Protein AF-A0A431HSS1-F1 (afdb_monomer_lite)

Structure (mmCIF, N/CA/C/O backbone):
data_AF-A0A431HSS1-F1
#
_entry.id   AF-A0A431HSS1-F1
#
loop_
_atom_site.group_PDB
_atom_site.id
_atom_site.type_symbol
_atom_site.label_atom_id
_atom_site.label_alt_id
_atom_site.label_comp_id
_atom_site.label_asym_id
_atom_site.label_entity_id
_atom_site.label_seq_id
_atom_site.pdbx_PDB_ins_code
_atom_site.Cartn_x
_atom_site.Cartn_y
_atom_site.Cartn_z
_atom_site.occupancy
_atom_site.B_iso_or_equiv
_atom_site.auth_seq_id
_atom_site.auth_comp_id
_atom_site.auth_asym_id
_atom_site.auth_atom_id
_atom_site.pdbx_PDB_model_num
ATOM 1 N N . MET A 1 1 ? 20.883 -4.069 -11.526 1.00 52.50 1 MET A N 1
ATOM 2 C CA . MET A 1 1 ? 20.545 -2.731 -11.018 1.00 52.50 1 MET A CA 1
ATOM 3 C C . MET A 1 1 ? 19.160 -2.812 -10.406 1.00 52.50 1 MET A C 1
ATOM 5 O O . MET A 1 1 ? 18.185 -2.963 -11.140 1.00 52.50 1 MET A O 1
ATOM 9 N N . ALA A 1 2 ? 19.111 -2.864 -9.077 1.00 55.84 2 ALA A N 1
ATOM 10 C CA . ALA A 1 2 ? 17.898 -2.567 -8.328 1.00 55.84 2 ALA A CA 1
ATOM 11 C C . ALA A 1 2 ? 17.572 -1.084 -8.535 1.00 55.84 2 ALA A C 1
ATOM 13 O O . ALA A 1 2 ? 18.489 -0.281 -8.716 1.00 55.84 2 ALA A O 1
ATOM 14 N N . SER A 1 3 ? 16.295 -0.728 -8.573 1.00 71.12 3 SER A N 1
ATOM 15 C CA . SER A 1 3 ? 15.889 0.672 -8.599 1.00 71.12 3 SER A CA 1
ATOM 16 C C . SER A 1 3 ? 14.904 0.938 -7.491 1.00 71.12 3 SER A C 1
ATOM 18 O O . SER A 1 3 ? 14.017 0.131 -7.206 1.00 71.12 3 SER A O 1
ATOM 20 N N . HIS A 1 4 ? 15.069 2.103 -6.884 1.00 82.06 4 HIS A N 1
ATOM 21 C CA . HIS A 1 4 ? 14.189 2.569 -5.841 1.00 82.06 4 HIS A CA 1
ATOM 22 C C . HIS A 1 4 ? 13.042 3.310 -6.506 1.00 82.06 4 HIS A C 1
ATOM 24 O O . HIS A 1 4 ? 13.203 4.374 -7.108 1.00 82.06 4 HIS A O 1
ATOM 30 N N . ALA A 1 5 ? 11.870 2.693 -6.452 1.00 85.25 5 ALA A N 1
ATOM 31 C CA . ALA A 1 5 ? 10.654 3.288 -6.958 1.00 85.25 5 ALA A CA 1
ATOM 32 C C . ALA A 1 5 ? 9.871 3.839 -5.771 1.00 85.25 5 ALA A C 1
ATOM 34 O O . ALA A 1 5 ? 9.542 3.102 -4.841 1.00 85.25 5 ALA A O 1
ATOM 35 N N . THR A 1 6 ? 9.576 5.136 -5.796 1.00 89.31 6 THR A N 1
ATOM 36 C CA . THR A 1 6 ? 8.905 5.795 -4.673 1.00 89.31 6 THR A CA 1
ATOM 37 C C . THR A 1 6 ? 7.424 5.974 -4.971 1.00 89.31 6 THR A C 1
ATOM 39 O O . THR A 1 6 ? 7.051 6.504 -6.012 1.00 89.31 6 THR A O 1
ATOM 42 N N . LEU A 1 7 ? 6.552 5.584 -4.049 1.00 90.56 7 LEU A N 1
ATOM 43 C CA . LEU A 1 7 ? 5.142 5.951 -4.032 1.00 90.56 7 LEU A CA 1
ATOM 44 C C . LEU A 1 7 ? 4.942 7.128 -3.074 1.00 90.56 7 LEU A C 1
ATOM 46 O O . LEU A 1 7 ? 5.335 7.071 -1.911 1.00 90.56 7 LEU A O 1
ATOM 50 N N . HIS A 1 8 ? 4.288 8.182 -3.547 1.00 91.06 8 HIS A N 1
ATOM 51 C CA . HIS A 1 8 ? 3.919 9.336 -2.736 1.00 91.06 8 HIS A CA 1
ATOM 52 C C . HIS A 1 8 ? 2.457 9.235 -2.338 1.00 91.06 8 HIS A C 1
ATOM 54 O O . HIS A 1 8 ? 1.591 9.112 -3.202 1.00 91.06 8 HIS A O 1
ATOM 60 N N . ILE A 1 9 ? 2.177 9.336 -1.047 1.00 90.88 9 ILE A N 1
ATOM 61 C CA . ILE A 1 9 ? 0.837 9.227 -0.483 1.00 90.88 9 ILE A CA 1
ATOM 62 C C . ILE A 1 9 ? 0.564 10.472 0.349 1.00 90.88 9 ILE A C 1
ATOM 64 O O . ILE A 1 9 ? 1.268 10.742 1.319 1.00 90.88 9 ILE A O 1
ATOM 68 N N . GLN A 1 10 ? -0.470 11.230 0.004 1.00 91.12 10 GLN A N 1
ATOM 69 C CA . GLN A 1 10 ? -0.970 12.275 0.891 1.00 91.12 10 GLN A CA 1
ATOM 70 C C . GLN A 1 10 ? -1.691 11.614 2.059 1.00 91.12 10 GLN A C 1
ATOM 72 O O . GLN A 1 10 ? -2.505 10.708 1.862 1.00 91.12 10 GLN A O 1
ATOM 77 N N . PHE A 1 11 ? -1.382 12.038 3.288 1.00 84.25 11 PHE A N 1
ATOM 78 C CA . PHE A 1 11 ? -2.050 11.447 4.438 1.00 84.25 11 PHE A CA 1
ATOM 79 C C . PHE A 1 11 ? -3.562 11.661 4.339 1.00 84.25 11 PHE A C 1
ATOM 81 O O . PHE A 1 11 ? -4.000 12.806 4.196 1.00 84.25 11 PHE A O 1
ATOM 88 N N . PRO A 1 12 ? -4.361 10.588 4.473 1.00 83.81 12 PRO A N 1
ATOM 89 C CA . PRO A 1 12 ? -5.804 10.719 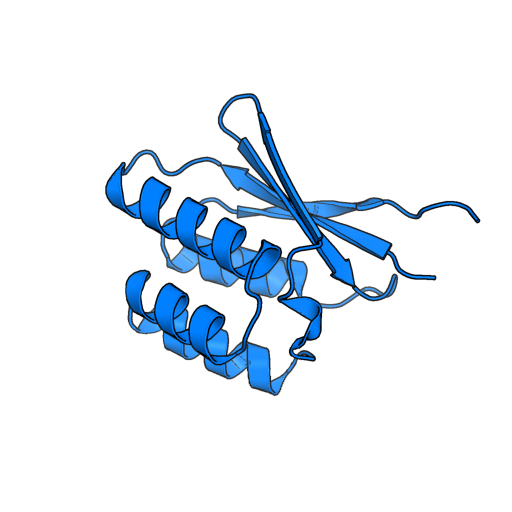4.525 1.00 83.81 12 PRO A CA 1
ATOM 90 C C . PRO A 1 12 ? -6.222 11.685 5.636 1.00 83.81 12 PRO A C 1
ATOM 92 O O . PRO A 1 12 ? -5.663 11.661 6.738 1.00 83.81 12 PRO A O 1
ATOM 95 N N . ALA A 1 13 ? -7.217 12.528 5.346 1.00 84.94 13 ALA A N 1
ATOM 96 C CA . ALA A 1 13 ? -7.838 13.386 6.354 1.00 84.94 13 ALA A CA 1
ATOM 97 C C . ALA A 1 13 ? -8.589 12.556 7.409 1.00 84.94 13 ALA A C 1
ATOM 99 O O . ALA A 1 13 ? -8.662 12.950 8.572 1.00 84.94 13 ALA A O 1
ATOM 100 N N . ASP A 1 14 ? -9.107 11.395 6.998 1.00 88.38 14 ASP A N 1
ATOM 101 C CA . ASP A 1 14 ? -9.730 10.417 7.878 1.00 88.38 14 ASP A CA 1
ATOM 102 C C . ASP A 1 14 ? -8.676 9.770 8.810 1.00 88.38 14 ASP A C 1
ATOM 104 O O . ASP A 1 14 ? -7.723 9.142 8.326 1.00 88.38 14 ASP A O 1
ATOM 108 N N . PRO A 1 15 ? -8.813 9.902 10.147 1.00 88.56 15 PRO A N 1
ATOM 109 C CA . PRO A 1 15 ? -7.841 9.366 11.100 1.00 88.56 15 PRO A CA 1
ATOM 110 C C . PRO A 1 15 ? -7.733 7.838 11.093 1.00 88.56 15 PRO A C 1
ATOM 112 O O . PRO A 1 15 ? -6.649 7.308 11.348 1.00 88.56 15 PRO A O 1
ATOM 115 N N . GLN A 1 16 ? -8.833 7.137 10.817 1.00 89.25 16 GLN A N 1
ATOM 116 C CA . GLN A 1 16 ? -8.874 5.681 10.777 1.00 89.25 16 GLN A CA 1
ATOM 117 C C . GLN A 1 16 ? -8.171 5.175 9.518 1.00 89.25 16 GLN A C 1
ATOM 119 O O . GLN A 1 16 ? -7.257 4.359 9.620 1.00 89.25 16 GLN A O 1
ATOM 124 N N . LEU A 1 17 ? -8.489 5.744 8.354 1.00 87.94 17 LEU A N 1
ATOM 125 C CA . LEU A 1 17 ? -7.819 5.413 7.097 1.00 87.94 17 LEU A CA 1
ATOM 126 C C . LEU A 1 17 ? -6.320 5.736 7.161 1.00 87.94 17 LEU A C 1
ATOM 128 O O . LEU A 1 17 ? -5.483 4.946 6.728 1.00 87.94 17 LEU A O 1
ATOM 132 N N . LYS A 1 18 ? -5.949 6.865 7.778 1.00 88.88 18 LYS A N 1
ATOM 133 C CA . LYS A 1 18 ? -4.547 7.222 8.032 1.00 88.88 18 LYS A CA 1
ATOM 134 C C . LYS A 1 18 ? -3.818 6.178 8.884 1.00 88.88 18 LYS A C 1
ATOM 136 O O . LYS A 1 18 ? -2.648 5.882 8.610 1.00 88.88 18 LYS A O 1
ATOM 141 N N . ALA A 1 19 ? -4.472 5.655 9.921 1.00 89.94 19 ALA A N 1
ATOM 142 C CA . ALA A 1 19 ? -3.914 4.611 10.773 1.00 89.94 19 ALA A CA 1
ATOM 143 C C . ALA A 1 19 ? -3.739 3.298 9.997 1.00 89.94 19 ALA A C 1
ATOM 145 O O . ALA A 1 19 ? -2.643 2.738 10.029 1.00 89.94 19 ALA A O 1
ATOM 146 N N . SER A 1 20 ? -4.751 2.876 9.231 1.00 90.50 20 SER A N 1
ATOM 147 C CA . SER A 1 20 ? -4.702 1.668 8.394 1.00 90.50 20 SER A CA 1
ATOM 148 C C . SER A 1 20 ? -3.590 1.736 7.344 1.00 90.50 20 SER A C 1
ATOM 150 O O . SER A 1 20 ? -2.755 0.839 7.277 1.00 90.50 20 SER A O 1
ATOM 152 N N . VAL A 1 21 ? -3.489 2.840 6.595 1.00 89.88 21 VAL A N 1
ATOM 153 C CA . VAL A 1 21 ? -2.428 3.055 5.591 1.00 89.88 21 VAL A CA 1
ATOM 154 C C . VAL A 1 21 ? -1.041 3.042 6.228 1.00 89.88 21 VAL A C 1
ATOM 156 O O . VAL A 1 21 ? -0.118 2.416 5.715 1.00 89.88 21 VAL A O 1
ATOM 159 N N . THR A 1 22 ? -0.879 3.717 7.368 1.00 89.56 22 THR A N 1
ATOM 160 C CA . THR A 1 22 ? 0.392 3.693 8.101 1.00 89.56 22 THR A CA 1
ATOM 161 C C . THR A 1 22 ? 0.750 2.277 8.549 1.00 89.56 22 THR A C 1
ATOM 163 O O . THR A 1 22 ? 1.914 1.892 8.454 1.00 89.56 22 THR A O 1
ATOM 166 N N . SER A 1 23 ? -0.226 1.534 9.077 1.00 91.38 23 SER A N 1
ATOM 167 C CA . SER A 1 23 ? -0.018 0.173 9.567 1.00 91.38 23 SER A CA 1
ATOM 168 C C . SER A 1 23 ? 0.395 -0.753 8.432 1.00 91.38 23 SER A C 1
ATOM 170 O O . SER A 1 23 ? 1.406 -1.429 8.571 1.00 91.38 23 SER A O 1
ATOM 172 N N . LEU A 1 24 ? -0.301 -0.693 7.291 1.00 91.75 24 LEU A N 1
ATOM 173 C CA . LEU A 1 24 ? 0.034 -1.444 6.082 1.00 91.75 24 LEU A CA 1
ATOM 174 C C . LEU A 1 24 ? 1.517 -1.282 5.724 1.00 91.75 24 LEU A C 1
ATOM 176 O O . LEU A 1 24 ? 2.256 -2.260 5.728 1.00 91.75 24 LEU A O 1
ATOM 180 N N . PHE A 1 25 ? 1.979 -0.056 5.463 1.00 92.31 25 PHE A N 1
ATOM 181 C CA . PHE A 1 25 ? 3.355 0.152 4.993 1.00 92.31 25 PHE A CA 1
ATOM 182 C C . PHE A 1 25 ? 4.412 -0.159 6.050 1.00 92.31 25 PHE A C 1
ATOM 184 O O . PHE A 1 25 ? 5.475 -0.671 5.716 1.00 92.31 25 PHE A O 1
ATOM 191 N N . LYS A 1 26 ? 4.103 0.065 7.330 1.00 91.88 26 LYS A N 1
ATOM 192 C CA . LYS A 1 26 ? 4.983 -0.335 8.430 1.00 91.88 26 LYS A CA 1
ATOM 193 C C . LYS A 1 26 ? 5.125 -1.856 8.530 1.00 91.88 26 LYS A C 1
ATOM 195 O O . LYS A 1 26 ? 6.222 -2.346 8.783 1.00 91.88 26 LYS A O 1
ATOM 200 N N . THR A 1 27 ? 4.041 -2.606 8.351 1.00 92.00 27 THR A N 1
ATOM 201 C CA . THR A 1 27 ? 4.086 -4.073 8.366 1.00 92.00 27 THR A CA 1
ATOM 202 C C . THR A 1 27 ? 4.798 -4.613 7.129 1.00 92.00 27 THR A C 1
ATOM 204 O O . THR A 1 27 ? 5.619 -5.517 7.252 1.00 92.00 27 THR A O 1
ATOM 207 N N . LEU A 1 28 ? 4.548 -4.033 5.950 1.00 92.62 28 LEU A N 1
ATOM 208 C CA . LEU A 1 28 ? 5.225 -4.424 4.709 1.00 92.62 28 LEU A CA 1
ATOM 209 C C . LEU A 1 28 ? 6.730 -4.103 4.697 1.00 92.62 28 LEU A C 1
ATOM 211 O O . LEU A 1 28 ? 7.452 -4.690 3.896 1.00 92.62 28 LEU A O 1
ATOM 215 N N . GLU A 1 29 ? 7.199 -3.197 5.557 1.00 93.00 29 GLU A N 1
ATOM 216 C CA . GLU A 1 29 ? 8.626 -2.930 5.789 1.00 93.00 29 GLU A CA 1
ATOM 217 C C . GLU A 1 29 ? 9.221 -3.941 6.785 1.00 93.00 29 GLU A C 1
ATOM 219 O O . GLU A 1 29 ? 10.213 -4.610 6.496 1.00 93.00 29 GLU A O 1
ATOM 224 N N . ARG A 1 30 ? 8.604 -4.079 7.967 1.00 92.25 30 ARG A N 1
ATOM 225 C CA . ARG A 1 30 ? 9.193 -4.822 9.095 1.00 92.25 30 ARG A CA 1
ATOM 226 C C . ARG A 1 30 ? 9.001 -6.329 9.019 1.00 92.25 30 ARG A C 1
ATOM 228 O O . ARG A 1 30 ? 9.939 -7.074 9.276 1.00 92.25 30 ARG A O 1
ATOM 235 N N . ASP A 1 31 ? 7.786 -6.755 8.696 1.00 92.81 31 ASP A N 1
ATOM 236 C CA . ASP A 1 31 ? 7.323 -8.138 8.814 1.00 92.81 31 ASP A CA 1
ATOM 237 C C . ASP A 1 31 ? 6.656 -8.575 7.500 1.00 92.81 31 ASP A C 1
ATOM 239 O O . ASP A 1 31 ? 5.560 -9.134 7.484 1.00 92.81 31 ASP A O 1
ATOM 243 N N . PHE A 1 32 ? 7.294 -8.275 6.367 1.00 93.50 32 PHE A N 1
ATOM 244 C CA . PHE A 1 32 ? 6.723 -8.520 5.045 1.00 93.50 32 PHE A CA 1
ATOM 245 C C . PHE A 1 32 ? 6.307 -9.987 4.835 1.00 93.50 32 PHE A C 1
ATOM 247 O O . PHE A 1 32 ? 7.129 -10.903 4.901 1.00 93.50 32 PHE A O 1
ATOM 254 N N . SER A 1 33 ? 5.030 -10.205 4.513 1.00 94.62 33 SER A N 1
ATOM 255 C CA . SER A 1 33 ? 4.508 -11.490 4.050 1.00 94.62 33 SER A 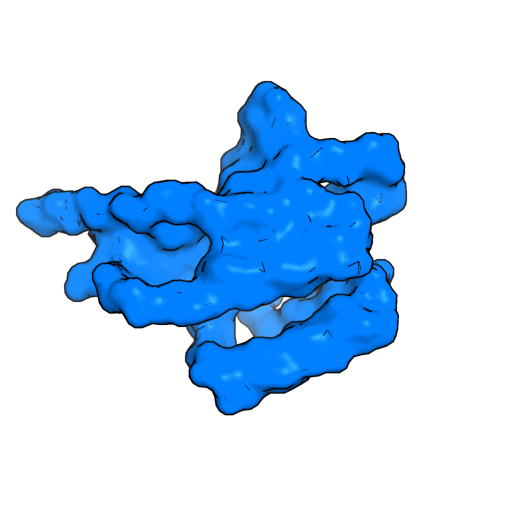CA 1
ATOM 256 C C . SER A 1 33 ? 3.269 -11.292 3.172 1.00 94.62 33 SER A C 1
ATOM 258 O O . SER A 1 33 ? 2.555 -10.296 3.298 1.00 94.62 33 SER A O 1
ATOM 260 N N . GLU A 1 34 ? 2.977 -12.268 2.308 1.00 95.44 34 GLU A N 1
ATOM 261 C CA . GLU A 1 34 ? 1.739 -12.293 1.511 1.00 95.44 34 GLU A CA 1
ATOM 262 C C . GLU A 1 34 ? 0.481 -12.282 2.395 1.00 95.44 34 GLU A C 1
ATOM 264 O O . GLU A 1 34 ? -0.531 -11.686 2.031 1.00 95.44 34 GLU A O 1
ATOM 269 N N . ILE A 1 35 ? 0.556 -12.908 3.575 1.00 96.06 35 ILE A N 1
ATOM 270 C CA . ILE A 1 35 ? -0.540 -12.955 4.549 1.00 96.06 35 ILE A CA 1
ATOM 271 C C . ILE A 1 35 ? -0.815 -11.550 5.085 1.00 96.06 35 ILE A C 1
ATOM 273 O O . ILE A 1 35 ? -1.930 -11.060 4.939 1.00 96.06 35 ILE A O 1
ATOM 277 N N . HIS A 1 36 ? 0.206 -10.866 5.607 1.00 94.62 36 HIS A N 1
ATOM 278 C CA . HIS A 1 36 ? 0.049 -9.511 6.143 1.00 94.62 36 HIS A CA 1
ATOM 279 C C . HIS A 1 36 ? -0.396 -8.505 5.073 1.00 94.62 36 HIS A C 1
ATOM 281 O O . HIS A 1 36 ? -1.185 -7.605 5.354 1.00 94.62 36 HIS A O 1
ATOM 287 N N . LEU A 1 37 ? 0.075 -8.667 3.832 1.00 93.69 37 LEU A N 1
ATOM 288 C CA . LEU A 1 37 ? -0.378 -7.857 2.703 1.00 93.69 37 LEU A CA 1
ATOM 289 C C . LEU A 1 37 ? -1.888 -8.015 2.469 1.00 93.69 37 LEU A C 1
ATOM 291 O O . LEU A 1 37 ? -2.590 -7.017 2.310 1.00 93.69 37 LEU A O 1
ATOM 295 N N . ARG A 1 38 ? -2.399 -9.252 2.478 1.00 94.81 38 ARG A N 1
ATOM 296 C CA . ARG A 1 38 ? -3.835 -9.531 2.322 1.00 94.81 38 ARG A CA 1
ATOM 297 C C . ARG A 1 38 ? -4.657 -9.057 3.515 1.00 94.81 38 ARG A C 1
ATOM 299 O O . ARG A 1 38 ? -5.714 -8.471 3.312 1.00 94.81 38 ARG A O 1
ATOM 306 N N . GLU A 1 39 ? -4.183 -9.285 4.735 1.00 94.25 39 GLU A N 1
ATOM 307 C CA . GLU A 1 39 ? -4.876 -8.870 5.960 1.00 94.25 39 GLU A CA 1
ATOM 308 C C . GLU A 1 39 ? -5.076 -7.353 5.991 1.00 94.25 39 GLU A C 1
ATOM 310 O O . GLU A 1 39 ? -6.206 -6.879 6.113 1.00 94.25 39 GLU A O 1
ATOM 315 N N . HIS A 1 40 ? -4.014 -6.579 5.762 1.00 91.81 40 HIS A N 1
ATOM 316 C CA . HIS A 1 40 ? -4.123 -5.123 5.724 1.00 91.81 40 HIS A CA 1
ATOM 317 C C . HIS A 1 40 ? -4.911 -4.607 4.511 1.00 91.81 40 HIS A C 1
ATOM 319 O O . HIS A 1 40 ? -5.565 -3.569 4.599 1.00 91.81 40 HIS A O 1
ATOM 325 N N . ALA A 1 41 ? -4.909 -5.318 3.381 1.00 90.50 41 ALA A N 1
ATOM 326 C CA . ALA A 1 41 ? -5.785 -4.978 2.261 1.00 90.50 41 ALA A CA 1
ATOM 327 C C . ALA A 1 41 ? -7.266 -5.197 2.605 1.00 90.50 41 ALA A C 1
ATOM 329 O O . ALA A 1 41 ? -8.103 -4.368 2.256 1.00 90.50 41 ALA A O 1
ATOM 330 N N . ALA A 1 42 ? -7.591 -6.267 3.335 1.00 90.88 42 ALA A N 1
ATOM 331 C CA . ALA A 1 42 ? -8.943 -6.527 3.817 1.00 90.88 42 ALA A CA 1
ATOM 332 C C . ALA A 1 42 ? -9.423 -5.448 4.803 1.00 90.88 42 ALA A C 1
ATOM 334 O O . ALA A 1 42 ? -10.589 -5.055 4.750 1.00 90.88 42 ALA A O 1
ATOM 335 N N . GLU A 1 43 ? -8.529 -4.914 5.643 1.00 89.56 43 GLU A N 1
ATOM 336 C CA . GLU A 1 43 ? -8.815 -3.772 6.528 1.00 89.56 43 GLU A CA 1
ATOM 337 C C . GLU A 1 43 ? -9.153 -2.485 5.759 1.00 89.56 43 GLU A C 1
ATOM 339 O O . GLU A 1 43 ? -9.929 -1.663 6.248 1.00 89.56 43 GLU A O 1
ATOM 344 N N . LEU A 1 44 ? -8.599 -2.309 4.553 1.00 85.81 44 LEU A N 1
ATOM 345 C CA . LEU A 1 44 ? -8.932 -1.199 3.651 1.00 85.81 44 LEU A CA 1
ATOM 346 C C . LEU A 1 44 ? -10.240 -1.432 2.872 1.00 85.81 44 LEU A C 1
ATOM 348 O O . LEU A 1 44 ? -10.777 -0.493 2.286 1.00 85.81 44 LEU A O 1
ATOM 352 N N . GLY A 1 45 ? -10.768 -2.659 2.882 1.00 87.94 45 GLY A N 1
ATOM 353 C CA . GLY A 1 45 ? -12.059 -3.029 2.307 1.00 87.94 45 GLY A CA 1
ATOM 354 C C . GLY A 1 45 ? -11.981 -4.115 1.231 1.00 87.94 45 GLY A C 1
ATOM 355 O O . GLY A 1 45 ? -10.925 -4.437 0.690 1.00 87.94 45 GLY A O 1
ATOM 356 N N . ALA A 1 46 ? -13.143 -4.677 0.884 1.00 89.75 46 ALA A N 1
ATOM 357 C CA . ALA A 1 46 ? -13.248 -5.800 -0.052 1.00 89.75 46 ALA A CA 1
ATOM 358 C C . ALA A 1 46 ? -12.707 -5.481 -1.459 1.00 89.75 46 ALA A C 1
ATOM 360 O O . ALA A 1 46 ? -12.103 -6.343 -2.094 1.00 89.75 46 ALA A O 1
ATOM 361 N N . GLU A 1 47 ? -12.883 -4.245 -1.937 1.00 88.12 47 GLU A N 1
ATOM 362 C CA . GLU A 1 47 ? -12.332 -3.818 -3.229 1.00 88.12 47 GLU A CA 1
ATOM 363 C C . GLU A 1 47 ? -10.800 -3.757 -3.215 1.00 88.12 47 GLU A C 1
ATOM 365 O O . GLU A 1 47 ? -10.162 -4.152 -4.190 1.00 88.12 47 GLU A O 1
ATOM 370 N N . ALA A 1 48 ? -10.202 -3.303 -2.107 1.00 88.81 48 ALA A N 1
ATOM 371 C CA . ALA A 1 48 ? -8.752 -3.263 -1.951 1.00 88.81 48 ALA A CA 1
ATOM 372 C C . ALA A 1 48 ? -8.171 -4.680 -1.898 1.00 88.81 48 ALA A C 1
ATOM 374 O O . ALA A 1 48 ? -7.189 -4.956 -2.584 1.00 88.81 48 ALA A O 1
ATOM 375 N N . LEU A 1 49 ? -8.811 -5.596 -1.161 1.00 92.19 49 LEU A N 1
ATOM 376 C CA . LEU A 1 49 ? -8.418 -7.006 -1.128 1.00 92.19 49 LEU A CA 1
ATOM 377 C C . LEU A 1 49 ? -8.464 -7.651 -2.521 1.00 92.19 49 LEU A C 1
ATOM 379 O O . LEU A 1 49 ? -7.474 -8.242 -2.946 1.00 92.19 49 LEU A O 1
ATOM 383 N N . ALA A 1 50 ? -9.574 -7.498 -3.249 1.00 92.19 50 ALA A N 1
ATOM 384 C CA . ALA A 1 50 ? -9.721 -8.063 -4.591 1.00 92.19 50 ALA A CA 1
ATOM 385 C C . ALA A 1 50 ? -8.661 -7.521 -5.566 1.00 92.19 50 ALA A C 1
ATOM 387 O O . ALA A 1 50 ? -8.123 -8.256 -6.396 1.00 92.19 50 ALA A O 1
ATOM 388 N N . GLU A 1 51 ? -8.324 -6.235 -5.454 1.00 91.44 51 GLU A N 1
ATOM 389 C CA . GLU A 1 51 ? -7.280 -5.637 -6.278 1.00 91.44 51 GLU A CA 1
ATOM 390 C C . GLU A 1 51 ? -5.880 -6.125 -5.875 1.00 91.44 51 GLU A C 1
ATOM 392 O O . GLU A 1 51 ? -5.077 -6.421 -6.755 1.00 91.44 51 GLU A O 1
ATOM 397 N N . VAL A 1 52 ? -5.585 -6.300 -4.580 1.00 93.56 52 VAL A N 1
ATOM 398 C CA . VAL A 1 52 ? -4.332 -6.934 -4.130 1.00 93.56 52 VAL A CA 1
ATOM 399 C C . VAL A 1 52 ? -4.195 -8.346 -4.698 1.00 93.56 52 VAL A C 1
ATOM 401 O O . VAL A 1 52 ? -3.139 -8.682 -5.229 1.00 93.56 52 VAL A O 1
ATOM 404 N N . GLU A 1 53 ? -5.251 -9.161 -4.654 1.00 94.25 53 GLU A N 1
ATOM 405 C CA . GLU A 1 53 ? -5.242 -10.505 -5.245 1.00 94.25 53 GLU A CA 1
ATOM 406 C C . GLU A 1 53 ? -4.970 -10.467 -6.751 1.00 94.25 53 GLU A C 1
ATOM 408 O O . GLU A 1 53 ? -4.152 -11.239 -7.259 1.00 94.25 53 GLU A O 1
ATOM 413 N N . ARG A 1 54 ? -5.594 -9.523 -7.466 1.00 93.81 54 ARG A N 1
ATOM 414 C CA . ARG A 1 54 ? -5.341 -9.308 -8.893 1.00 93.81 54 ARG A CA 1
ATOM 415 C C . ARG A 1 54 ? -3.881 -8.938 -9.155 1.00 93.81 54 ARG A C 1
ATOM 417 O O . ARG A 1 54 ? -3.280 -9.474 -10.083 1.00 93.81 54 ARG A O 1
ATOM 424 N N . LEU A 1 55 ? -3.310 -8.028 -8.365 1.00 92.75 55 LEU A N 1
ATOM 425 C CA . LEU A 1 55 ? -1.931 -7.570 -8.539 1.00 92.75 55 LEU A CA 1
ATOM 426 C C . LEU A 1 55 ? -0.910 -8.657 -8.190 1.00 92.75 55 LEU A C 1
ATOM 428 O O . LEU A 1 55 ? 0.086 -8.772 -8.899 1.00 92.75 55 LEU A O 1
ATOM 432 N N . LEU A 1 56 ? -1.177 -9.497 -7.187 1.00 94.31 56 LEU A N 1
ATOM 433 C CA . LEU A 1 56 ? -0.360 -10.678 -6.870 1.00 94.31 56 LEU A CA 1
AT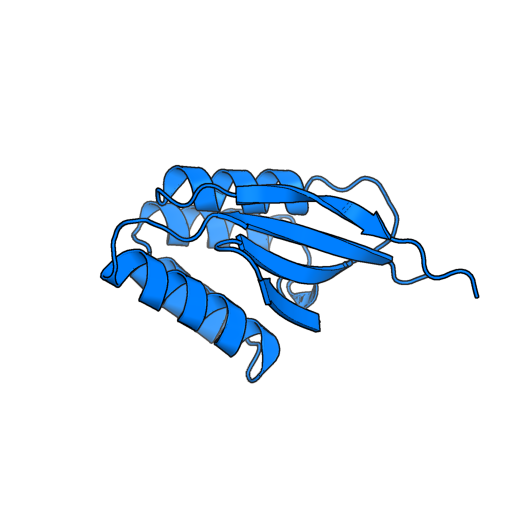OM 434 C C . LEU A 1 56 ? -0.335 -11.709 -8.013 1.00 94.31 56 LEU A C 1
ATOM 436 O O . LEU A 1 56 ? 0.625 -12.462 -8.140 1.00 94.31 56 LEU A O 1
ATOM 440 N N . GLY A 1 57 ? -1.363 -11.734 -8.869 1.00 93.38 57 GLY A N 1
ATOM 441 C CA . GLY A 1 57 ? -1.380 -12.554 -10.084 1.00 93.38 57 GLY A CA 1
ATOM 442 C C . GLY A 1 57 ? -0.569 -11.981 -11.256 1.00 93.38 57 GLY A C 1
ATOM 443 O O . GLY A 1 57 ? -0.331 -12.690 -12.231 1.00 93.38 57 GLY A O 1
ATOM 444 N N . VAL A 1 58 ? -0.163 -10.708 -11.186 1.00 92.94 58 VAL A N 1
ATOM 445 C CA . VAL A 1 58 ? 0.533 -9.990 -12.273 1.00 92.94 58 VAL A CA 1
ATOM 446 C C . VAL A 1 58 ? 1.981 -9.670 -11.908 1.00 92.94 58 VAL A C 1
ATOM 448 O O . VAL A 1 58 ? 2.855 -9.709 -12.774 1.00 92.94 58 VAL A O 1
ATOM 451 N N . PHE A 1 59 ? 2.242 -9.352 -10.641 1.00 92.00 59 PHE A N 1
ATOM 452 C CA . PHE A 1 59 ? 3.535 -8.889 -10.156 1.00 92.00 59 PHE A CA 1
ATOM 453 C C . PHE A 1 59 ? 4.135 -9.867 -9.142 1.00 92.00 59 PHE A C 1
ATOM 455 O O . PHE A 1 59 ? 3.398 -10.453 -8.347 1.00 92.00 59 PHE A O 1
ATOM 462 N N . PRO A 1 60 ? 5.471 -10.022 -9.122 1.00 91.94 60 PRO A N 1
ATOM 463 C CA . PRO A 1 60 ? 6.153 -10.786 -8.086 1.00 91.94 60 PRO A CA 1
ATOM 464 C C . PRO A 1 60 ? 5.823 -10.256 -6.688 1.00 91.94 60 PRO A C 1
ATOM 466 O O . PRO A 1 60 ? 5.783 -9.044 -6.474 1.00 91.94 60 PRO A O 1
ATOM 469 N N . LEU A 1 61 ? 5.656 -11.160 -5.719 1.00 92.62 61 LEU A N 1
ATOM 470 C CA . LEU A 1 61 ? 5.380 -10.797 -4.326 1.00 92.62 61 LEU A CA 1
ATOM 471 C C . LEU A 1 61 ? 6.427 -9.815 -3.774 1.00 92.62 61 LEU A C 1
ATOM 473 O O . LEU A 1 61 ? 6.078 -8.868 -3.080 1.00 92.62 61 LEU A O 1
ATOM 477 N N . GLU A 1 62 ? 7.701 -9.989 -4.130 1.00 90.88 62 GLU A N 1
ATOM 478 C CA . GLU A 1 62 ? 8.797 -9.123 -3.676 1.00 90.88 62 GLU A CA 1
ATOM 479 C C . GLU A 1 62 ? 8.606 -7.636 -4.029 1.00 90.88 62 GLU A C 1
ATOM 481 O O . GLU A 1 62 ? 9.117 -6.788 -3.307 1.00 90.88 62 GLU A O 1
ATOM 486 N N . TYR A 1 63 ? 7.816 -7.296 -5.058 1.00 90.94 63 TYR A N 1
ATOM 487 C CA . TYR A 1 63 ? 7.566 -5.898 -5.436 1.00 90.94 63 TYR A CA 1
ATOM 488 C C . TYR A 1 63 ? 6.741 -5.141 -4.391 1.00 90.94 63 TYR A C 1
ATOM 490 O O . TYR A 1 63 ? 6.821 -3.920 -4.309 1.00 90.94 63 TYR A O 1
ATOM 498 N N . PHE A 1 64 ? 5.945 -5.854 -3.592 1.00 92.44 64 PHE A N 1
ATOM 499 C CA . PHE A 1 64 ? 5.117 -5.271 -2.536 1.00 92.44 64 PHE A CA 1
ATOM 500 C C . PHE A 1 64 ? 5.889 -5.073 -1.231 1.00 92.44 64 PHE A C 1
ATOM 502 O O . PHE A 1 64 ? 5.351 -4.492 -0.286 1.00 92.44 64 PHE A O 1
ATOM 509 N N . ARG A 1 65 ? 7.133 -5.560 -1.160 1.00 93.19 65 ARG A N 1
ATOM 510 C CA . ARG A 1 65 ? 7.996 -5.338 -0.008 1.00 93.19 65 ARG A CA 1
ATOM 511 C C . ARG A 1 65 ? 8.424 -3.879 0.018 1.00 93.19 65 ARG A C 1
ATOM 513 O O . ARG A 1 65 ? 8.979 -3.362 -0.950 1.00 93.19 65 ARG A O 1
ATOM 520 N N . VAL A 1 66 ? 8.179 -3.242 1.153 1.00 93.38 66 VAL A N 1
ATOM 521 C CA . VAL A 1 66 ? 8.654 -1.886 1.401 1.00 93.38 66 VAL A CA 1
ATOM 522 C C . VAL A 1 66 ? 10.105 -1.977 1.843 1.00 93.38 66 VAL A C 1
ATOM 524 O O . VAL A 1 66 ? 10.434 -2.760 2.733 1.00 93.38 66 VAL A O 1
ATOM 527 N N . ASP A 1 67 ? 10.960 -1.198 1.195 1.00 91.44 67 ASP A N 1
ATOM 528 C CA . ASP A 1 67 ? 12.368 -1.070 1.566 1.00 91.44 67 ASP A CA 1
ATOM 529 C C . ASP A 1 67 ? 12.553 0.029 2.619 1.00 91.44 67 ASP A C 1
ATOM 531 O O . ASP A 1 67 ? 13.227 -0.172 3.623 1.00 91.44 67 ASP A O 1
ATOM 535 N N . ASP A 1 68 ? 11.867 1.159 2.427 1.00 90.69 68 ASP A N 1
ATOM 536 C CA . ASP A 1 68 ? 11.847 2.281 3.365 1.00 90.69 68 ASP A CA 1
ATOM 537 C C . ASP A 1 68 ? 10.506 3.028 3.292 1.00 90.69 68 ASP A C 1
ATOM 539 O O . ASP A 1 68 ? 9.816 3.011 2.266 1.00 90.69 68 ASP A O 1
ATOM 543 N N . TYR A 1 69 ? 10.126 3.725 4.363 1.00 89.00 69 TYR A N 1
ATOM 544 C CA . TYR A 1 69 ? 9.076 4.733 4.289 1.00 89.00 69 TYR A CA 1
ATOM 545 C C . TYR A 1 69 ? 9.365 5.952 5.169 1.00 89.00 69 TYR A C 1
ATOM 547 O O . TYR A 1 69 ? 9.662 5.867 6.360 1.00 89.00 69 TYR A O 1
ATOM 555 N N . VAL A 1 70 ? 9.154 7.137 4.600 1.00 89.56 70 VAL A N 1
ATOM 556 C CA . VAL A 1 70 ? 9.440 8.419 5.245 1.00 89.56 70 VAL A CA 1
ATOM 557 C C . VAL A 1 70 ? 8.171 9.250 5.361 1.00 89.56 70 VAL A C 1
ATOM 559 O O . VAL A 1 70 ? 7.423 9.431 4.402 1.00 89.56 70 VAL A O 1
ATOM 562 N N . LYS A 1 71 ? 7.939 9.808 6.552 1.00 88.19 71 LYS A N 1
ATOM 563 C CA . LYS A 1 71 ? 6.844 10.749 6.819 1.00 88.19 71 LYS A CA 1
ATOM 564 C C . LYS A 1 71 ? 7.387 12.167 6.851 1.00 88.19 71 LYS A C 1
ATOM 566 O O . LYS A 1 71 ? 8.145 12.510 7.755 1.00 88.19 71 LYS A O 1
ATOM 571 N N . GLN A 1 72 ? 6.970 13.006 5.911 1.00 83.19 72 GLN A N 1
ATOM 572 C CA . GLN A 1 72 ? 7.421 14.393 5.848 1.00 83.19 72 GLN A CA 1
ATOM 573 C C . GLN A 1 72 ? 6.323 15.304 5.296 1.00 83.19 72 GLN A C 1
ATOM 575 O O . GLN A 1 72 ? 5.701 14.994 4.289 1.00 83.19 72 GLN A O 1
ATOM 580 N N . ASN A 1 73 ? 6.093 16.450 5.944 1.00 84.44 73 ASN A N 1
ATOM 581 C CA . ASN A 1 73 ? 5.199 17.513 5.455 1.00 84.44 73 ASN A CA 1
ATOM 582 C C . ASN A 1 73 ? 3.770 17.057 5.085 1.00 84.44 73 ASN A C 1
ATOM 584 O O . ASN A 1 73 ? 3.179 17.580 4.147 1.00 84.44 73 ASN A O 1
ATOM 588 N N . GLY A 1 74 ? 3.205 16.086 5.810 1.00 83.62 74 GLY A N 1
ATOM 589 C CA . GLY A 1 74 ? 1.866 15.554 5.512 1.00 83.62 74 GLY A CA 1
ATOM 590 C C . GLY A 1 74 ? 1.827 14.513 4.383 1.00 83.62 74 GLY A C 1
ATOM 591 O O . GLY A 1 74 ? 0.758 13.988 4.083 1.00 83.62 74 GLY A O 1
ATOM 592 N N . GLU A 1 75 ? 2.981 14.164 3.819 1.00 88.62 75 GLU A N 1
ATOM 593 C CA . GLU A 1 75 ? 3.161 13.109 2.827 1.00 88.62 75 GLU A CA 1
ATOM 594 C C . GLU A 1 75 ? 3.856 11.895 3.467 1.00 88.62 75 GLU A C 1
ATOM 596 O O . GLU A 1 75 ? 4.740 12.021 4.323 1.00 88.62 75 GLU A O 1
ATOM 601 N N . LEU A 1 76 ? 3.441 10.707 3.045 1.00 89.69 76 LEU A N 1
ATOM 602 C CA . LEU A 1 76 ? 4.117 9.439 3.260 1.00 89.69 76 LEU A CA 1
ATOM 603 C C . LEU A 1 76 ? 4.777 9.034 1.940 1.00 89.69 76 LEU A C 1
ATOM 605 O O . LEU A 1 76 ? 4.100 8.861 0.929 1.00 89.69 76 LEU A O 1
ATOM 609 N N . ARG A 1 77 ? 6.099 8.900 1.950 1.00 90.69 77 ARG A N 1
ATOM 610 C CA . ARG A 1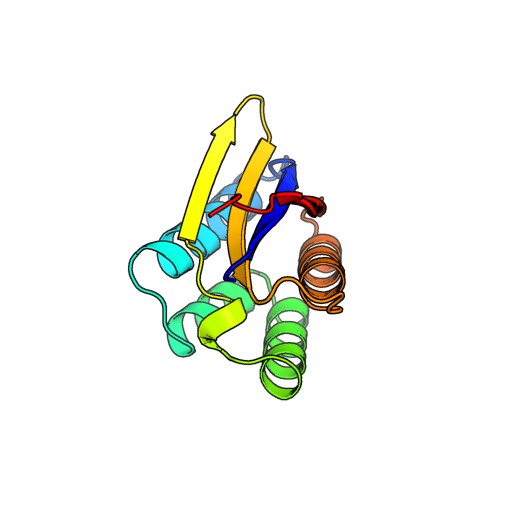 77 ? 6.887 8.384 0.830 1.00 90.69 77 ARG A CA 1
ATOM 611 C C . ARG A 1 77 ? 7.240 6.945 1.134 1.00 90.69 77 ARG A C 1
ATOM 613 O O . ARG A 1 77 ? 7.758 6.687 2.213 1.00 90.69 77 ARG A O 1
ATOM 620 N N . VAL A 1 78 ? 6.925 6.035 0.227 1.00 91.81 78 VAL A N 1
ATOM 621 C CA . VAL A 1 78 ? 7.164 4.601 0.391 1.00 91.81 78 VAL A CA 1
ATOM 622 C C . VAL A 1 78 ? 8.067 4.143 -0.736 1.00 91.81 78 VAL A C 1
ATOM 624 O O . VAL A 1 78 ? 7.704 4.280 -1.901 1.00 91.81 78 VAL A O 1
ATOM 627 N N . THR A 1 79 ? 9.225 3.611 -0.390 1.00 90.75 79 THR A N 1
ATOM 628 C CA . THR A 1 79 ? 10.226 3.134 -1.334 1.00 90.75 79 THR A CA 1
ATOM 629 C C . THR A 1 79 ? 10.084 1.632 -1.505 1.00 90.75 79 THR A C 1
ATOM 631 O O . THR A 1 79 ? 10.013 0.883 -0.530 1.00 90.75 79 THR A O 1
ATOM 634 N N . PHE A 1 80 ? 10.056 1.190 -2.756 1.00 90.62 80 PHE A N 1
ATOM 635 C CA . PHE A 1 80 ? 10.048 -0.216 -3.134 1.00 90.62 80 PHE A CA 1
ATOM 636 C C . PHE A 1 80 ? 11.327 -0.535 -3.894 1.00 90.62 80 PHE A C 1
ATOM 638 O O . PHE A 1 80 ? 11.762 0.244 -4.748 1.00 90.62 80 PHE A O 1
ATOM 645 N N . ASN A 1 81 ? 11.893 -1.705 -3.620 1.00 88.44 81 ASN A N 1
ATOM 646 C CA . ASN A 1 81 ? 13.003 -2.245 -4.389 1.00 88.4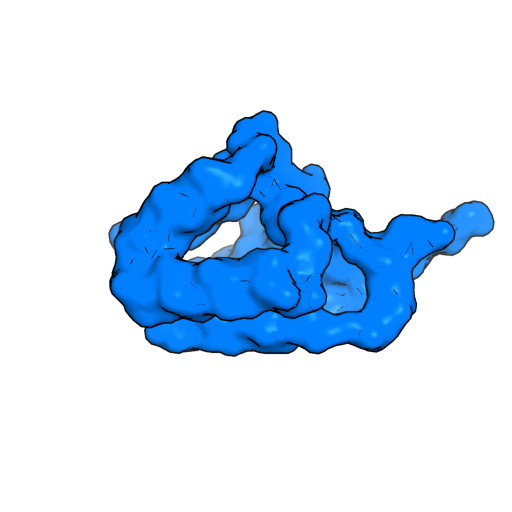4 81 ASN A CA 1
ATOM 647 C C . ASN A 1 81 ? 12.442 -3.053 -5.569 1.00 88.44 81 ASN A C 1
ATOM 649 O O . ASN A 1 81 ? 12.100 -4.226 -5.422 1.00 88.44 81 ASN A O 1
ATOM 653 N N . ILE A 1 82 ? 12.299 -2.409 -6.730 1.00 85.75 82 ILE A N 1
ATOM 654 C CA . ILE A 1 82 ? 11.764 -3.040 -7.945 1.00 85.75 82 ILE A CA 1
ATOM 655 C C . ILE A 1 82 ? 12.715 -2.844 -9.133 1.00 85.75 82 ILE A C 1
ATOM 657 O O . ILE A 1 82 ? 13.525 -1.917 -9.154 1.00 85.75 82 ILE A O 1
ATOM 661 N N . PRO A 1 83 ? 12.657 -3.694 -10.170 1.00 80.56 83 PRO A N 1
ATOM 662 C CA . PRO A 1 83 ? 13.520 -3.544 -11.335 1.00 80.56 83 PRO A CA 1
ATOM 663 C C . PRO A 1 83 ? 13.318 -2.208 -12.062 1.00 80.56 83 PRO A C 1
ATOM 665 O O . PRO A 1 83 ? 12.186 -1.808 -12.325 1.00 80.56 83 PRO A O 1
ATOM 668 N N . HIS A 1 84 ? 14.429 -1.609 -12.508 1.00 67.38 84 HIS A N 1
ATOM 669 C CA . HIS A 1 84 ? 14.541 -0.332 -13.242 1.00 67.38 84 HIS A CA 1
ATOM 670 C C . HIS A 1 84 ? 13.750 -0.215 -14.567 1.00 67.38 84 HIS A C 1
ATOM 672 O O . HIS A 1 84 ? 13.889 0.743 -15.325 1.00 67.38 84 HIS A O 1
ATOM 678 N N . LYS A 1 85 ? 12.969 -1.224 -14.945 1.00 68.00 85 LYS A N 1
ATOM 679 C CA . LYS A 1 85 ? 12.222 -1.200 -16.205 1.00 68.00 85 LYS A CA 1
ATOM 680 C C . LYS A 1 85 ? 10.869 -0.532 -15.979 1.00 68.00 85 LYS A C 1
ATOM 682 O O . LYS A 1 85 ? 10.293 -0.739 -14.910 1.00 68.00 85 LYS A O 1
ATOM 687 N N . PRO A 1 86 ? 10.321 0.181 -16.985 1.00 64.31 86 PRO A N 1
ATOM 688 C CA . PRO A 1 86 ? 8.924 0.586 -16.962 1.00 64.31 86 PRO A CA 1
ATOM 689 C C . PRO A 1 86 ? 8.073 -0.638 -16.639 1.00 64.31 86 PRO A C 1
ATOM 691 O O . PRO A 1 86 ? 8.089 -1.630 -17.370 1.00 64.31 86 PRO A O 1
ATOM 694 N N . ASN A 1 87 ? 7.407 -0.592 -15.497 1.00 73.44 87 ASN A N 1
ATOM 695 C CA . ASN A 1 87 ? 6.491 -1.620 -15.063 1.00 73.44 87 ASN A CA 1
ATOM 696 C C . ASN A 1 87 ? 5.242 -0.920 -14.530 1.00 73.44 87 ASN A C 1
ATOM 698 O O . ASN A 1 87 ? 5.307 0.182 -13.983 1.00 73.44 87 ASN A O 1
ATOM 702 N N . ASP A 1 88 ? 4.096 -1.559 -14.715 1.00 86.50 88 ASP A N 1
ATOM 703 C CA . ASP A 1 88 ? 2.815 -0.971 -14.333 1.00 86.50 88 ASP A CA 1
ATOM 704 C C . ASP A 1 88 ? 2.536 -1.109 -12.826 1.00 86.50 88 ASP A C 1
ATOM 706 O O . ASP A 1 88 ? 1.429 -0.805 -12.386 1.00 86.50 88 ASP A O 1
ATOM 710 N N . PHE A 1 89 ? 3.520 -1.537 -12.018 1.00 88.62 89 PHE A N 1
ATOM 711 C CA . PHE A 1 89 ? 3.333 -1.802 -10.592 1.00 88.62 89 PHE A CA 1
ATOM 712 C C . PHE A 1 89 ? 2.983 -0.531 -9.823 1.00 88.62 89 PHE A C 1
ATOM 714 O O . PHE A 1 89 ? 1.907 -0.464 -9.239 1.00 88.62 89 PHE A O 1
ATOM 721 N N . LEU A 1 90 ? 3.840 0.500 -9.847 1.00 88.25 90 LEU A N 1
ATOM 722 C CA . LEU A 1 90 ? 3.573 1.741 -9.110 1.00 88.25 90 LEU A CA 1
ATOM 723 C C . LEU A 1 90 ? 2.268 2.428 -9.551 1.00 88.25 90 LEU A C 1
ATOM 725 O O . LEU A 1 90 ? 1.492 2.818 -8.675 1.00 88.25 90 LEU A O 1
ATOM 729 N N . PRO A 1 91 ? 1.975 2.574 -10.861 1.00 89.00 91 PRO A N 1
ATOM 730 C CA . PRO A 1 91 ? 0.685 3.089 -11.308 1.00 89.00 91 PRO A CA 1
ATOM 731 C C . PRO A 1 91 ? -0.505 2.263 -10.809 1.00 89.00 91 PRO A C 1
ATOM 733 O O . PRO A 1 91 ? -1.495 2.840 -10.357 1.00 89.00 91 PRO A O 1
ATOM 736 N N . ALA A 1 92 ? -0.419 0.931 -10.854 1.00 90.25 92 ALA A N 1
ATOM 737 C CA . ALA A 1 92 ? -1.496 0.061 -10.396 1.00 90.25 92 ALA A CA 1
ATOM 738 C C . ALA A 1 92 ? -1.668 0.106 -8.868 1.00 90.25 92 ALA A C 1
ATOM 740 O O . ALA A 1 92 ? -2.794 0.193 -8.377 1.00 90.25 92 ALA A O 1
ATOM 741 N N . TRP A 1 93 ? -0.564 0.143 -8.121 1.00 89.94 93 TRP A N 1
ATOM 742 C CA . TRP A 1 93 ? -0.557 0.271 -6.665 1.00 89.94 93 TRP A CA 1
ATOM 743 C C . TRP A 1 93 ? -1.135 1.617 -6.212 1.00 89.94 93 TRP A C 1
ATOM 745 O O . TRP A 1 93 ? -1.996 1.674 -5.335 1.00 89.94 93 TRP A O 1
ATOM 755 N N . ALA A 1 94 ? -0.758 2.710 -6.882 1.00 90.62 94 ALA A N 1
ATOM 756 C CA . ALA A 1 94 ? -1.350 4.026 -6.662 1.00 90.62 94 ALA A CA 1
ATOM 757 C C . ALA A 1 94 ? -2.857 4.044 -6.971 1.00 90.62 94 ALA A C 1
ATOM 759 O O . ALA A 1 94 ? -3.638 4.635 -6.224 1.00 90.62 94 ALA A O 1
ATOM 760 N N . ALA A 1 95 ? -3.283 3.403 -8.063 1.00 90.06 95 ALA A N 1
ATOM 761 C CA . ALA A 1 95 ? -4.690 3.342 -8.449 1.00 90.06 95 ALA A CA 1
ATOM 762 C C . ALA A 1 95 ? -5.547 2.578 -7.427 1.00 90.06 95 ALA A C 1
ATOM 764 O O . ALA A 1 95 ? -6.659 3.021 -7.136 1.00 90.06 95 ALA A O 1
ATOM 765 N N . LEU A 1 96 ? -5.029 1.486 -6.853 1.00 89.81 96 LEU A N 1
ATOM 766 C CA . LEU A 1 96 ? -5.674 0.762 -5.752 1.00 89.81 96 LEU A CA 1
ATOM 767 C C . LEU A 1 96 ? -5.909 1.692 -4.563 1.00 89.81 96 LEU A C 1
ATOM 769 O O . LEU A 1 96 ? -7.039 1.832 -4.098 1.00 89.81 96 LEU A O 1
ATOM 773 N N . LEU A 1 97 ? -4.857 2.368 -4.102 1.00 89.69 97 LEU A N 1
ATOM 774 C CA . LEU A 1 97 ? -4.936 3.268 -2.951 1.00 89.69 97 LEU A CA 1
ATOM 775 C C . LEU A 1 97 ? -5.958 4.387 -3.183 1.00 89.69 97 LEU A C 1
ATOM 777 O O . LEU A 1 97 ? -6.783 4.646 -2.309 1.00 89.69 97 LEU A O 1
ATOM 781 N N . LYS A 1 98 ? -6.003 4.966 -4.390 1.00 89.94 98 LYS A N 1
ATOM 782 C CA . LYS A 1 98 ? -7.025 5.965 -4.747 1.00 89.94 98 LYS A CA 1
ATOM 783 C C . LYS A 1 98 ? -8.448 5.429 -4.634 1.00 89.94 98 LYS A C 1
ATOM 785 O O . LYS A 1 98 ? -9.320 6.154 -4.163 1.00 89.94 98 LYS A O 1
ATOM 790 N N . ARG A 1 99 ? -8.693 4.178 -5.038 1.00 86.25 99 ARG A N 1
ATOM 791 C CA . ARG A 1 99 ? -10.010 3.531 -4.877 1.00 86.25 99 ARG A CA 1
ATOM 792 C C . ARG A 1 99 ? -10.369 3.334 -3.406 1.00 86.25 99 ARG A C 1
ATOM 794 O O . ARG A 1 99 ? -11.522 3.520 -3.044 1.00 86.25 99 ARG A O 1
ATOM 801 N N . ALA A 1 100 ? -9.378 3.071 -2.557 1.00 85.25 100 ALA A N 1
ATOM 802 C CA . ALA A 1 100 ? -9.535 3.012 -1.104 1.00 85.25 100 ALA A CA 1
ATOM 803 C C . ALA A 1 100 ? -9.635 4.401 -0.425 1.00 85.25 100 ALA A C 1
ATOM 805 O O . ALA A 1 100 ? -9.589 4.492 0.800 1.00 85.25 100 ALA A O 1
ATOM 806 N N . GLY A 1 101 ? -9.748 5.496 -1.189 1.00 87.19 101 GLY A N 1
ATOM 807 C CA . GLY A 1 101 ? -9.846 6.860 -0.653 1.00 87.19 101 GLY A CA 1
ATOM 808 C C . GLY A 1 101 ? -8.508 7.478 -0.228 1.00 87.19 101 GLY A C 1
ATOM 809 O O . GLY A 1 101 ? -8.488 8.506 0.448 1.00 87.19 101 GLY A O 1
ATOM 810 N N . VAL A 1 102 ? -7.387 6.868 -0.616 1.00 88.38 102 VAL A N 1
ATOM 811 C CA . VAL A 1 102 ? -6.028 7.311 -0.291 1.00 88.38 102 VAL A CA 1
ATOM 812 C C . VAL A 1 102 ? -5.419 7.994 -1.513 1.00 88.38 102 VAL A C 1
ATOM 814 O O . VAL A 1 102 ? -5.189 7.360 -2.541 1.00 88.38 102 VAL A O 1
ATOM 817 N N . ASP A 1 103 ? -5.132 9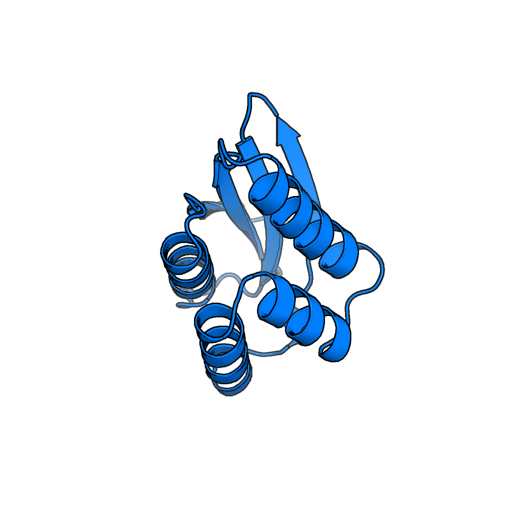.292 -1.423 1.00 89.69 103 ASP A N 1
ATOM 818 C CA . ASP A 1 103 ? -4.515 10.012 -2.540 1.00 89.69 103 ASP A CA 1
ATOM 819 C C . ASP A 1 103 ? -3.037 9.619 -2.685 1.00 89.69 103 ASP A C 1
ATOM 821 O O . ASP A 1 103 ? -2.169 10.069 -1.937 1.00 89.69 103 ASP A O 1
ATOM 825 N N . ALA A 1 104 ? -2.770 8.728 -3.641 1.00 89.38 104 ALA A N 1
ATOM 826 C CA . ALA A 1 104 ? -1.452 8.179 -3.921 1.00 89.38 104 ALA A CA 1
ATOM 827 C C . ALA A 1 104 ? -1.023 8.441 -5.370 1.00 89.38 104 ALA A C 1
ATOM 829 O O . ALA A 1 104 ? -1.830 8.406 -6.296 1.00 89.38 104 ALA A O 1
ATOM 830 N N . ARG A 1 105 ? 0.268 8.645 -5.614 1.00 86.94 105 ARG A N 1
ATOM 831 C CA . ARG A 1 105 ? 0.842 8.792 -6.958 1.00 86.94 105 ARG A CA 1
ATOM 832 C C . ARG A 1 105 ? 2.210 8.128 -7.030 1.00 86.94 105 ARG A C 1
ATOM 834 O O . ARG A 1 105 ? 2.981 8.197 -6.075 1.00 86.94 105 ARG A O 1
ATOM 841 N N . GLY A 1 106 ? 2.518 7.522 -8.174 1.00 77.19 106 GLY A N 1
ATOM 842 C CA . GLY A 1 106 ? 3.880 7.082 -8.467 1.00 77.19 106 GLY A CA 1
ATOM 843 C C . GLY A 1 106 ? 4.816 8.291 -8.509 1.00 77.19 106 GLY A C 1
ATOM 844 O O . GLY A 1 106 ? 4.512 9.287 -9.167 1.00 77.19 106 GLY A O 1
ATOM 845 N N . GLY A 1 107 ? 5.902 8.222 -7.754 1.00 68.38 107 GLY A N 1
ATOM 846 C CA . GLY A 1 107 ? 7.030 9.143 -7.809 1.00 68.38 107 GLY A CA 1
ATOM 847 C C . GLY A 1 107 ? 8.019 8.770 -8.905 1.00 68.38 107 GLY A C 1
ATOM 848 O O . GLY A 1 107 ? 7.769 7.879 -9.720 1.00 68.38 107 GLY A O 1
ATOM 849 N N . GLY A 1 108 ? 9.148 9.477 -8.925 1.00 62.22 108 GLY A N 1
ATOM 850 C CA . GLY A 1 108 ? 10.275 9.128 -9.786 1.00 62.22 108 GLY A CA 1
ATOM 851 C C . GLY A 1 108 ? 10.906 7.794 -9.378 1.00 62.22 108 GLY A C 1
ATOM 852 O O . GLY A 1 108 ? 10.802 7.372 -8.225 1.00 62.22 108 GLY A O 1
ATOM 853 N N . MET A 1 109 ? 11.545 7.128 -10.340 1.00 59.44 109 MET A N 1
ATOM 854 C CA . MET A 1 109 ? 12.525 6.086 -10.044 1.00 59.44 109 MET A CA 1
ATOM 855 C C . MET A 1 109 ? 13.872 6.774 -9.861 1.00 59.44 109 MET A C 1
ATOM 857 O O . MET A 1 109 ? 14.369 7.389 -10.807 1.00 59.44 109 MET A O 1
ATOM 861 N N . ASP A 1 110 ? 14.437 6.674 -8.663 1.00 58.94 110 ASP A N 1
ATOM 862 C CA . ASP A 1 110 ? 15.819 7.066 -8.431 1.00 58.94 110 ASP A CA 1
ATOM 863 C C . ASP A 1 110 ? 16.708 5.876 -8.812 1.00 58.94 110 ASP A C 1
ATOM 865 O O . ASP A 1 110 ? 16.517 4.738 -8.367 1.00 58.94 110 ASP A O 1
ATOM 869 N N . ILE A 1 111 ? 17.639 6.130 -9.728 1.00 53.69 111 ILE A N 1
ATOM 870 C CA . ILE A 1 111 ? 18.658 5.163 -10.127 1.00 53.69 111 ILE A CA 1
ATOM 871 C C . ILE A 1 111 ? 19.832 5.401 -9.194 1.00 53.69 111 ILE A C 1
ATOM 873 O O . ILE A 1 111 ? 20.422 6.478 -9.257 1.00 53.69 111 ILE A O 1
ATOM 877 N N . ASP A 1 112 ? 20.187 4.420 -8.369 1.00 52.12 112 ASP A N 1
ATOM 878 C CA . ASP A 1 112 ? 21.496 4.441 -7.723 1.00 52.12 112 ASP A CA 1
ATOM 879 C C . ASP A 1 112 ? 22.569 4.266 -8.809 1.00 52.12 112 ASP A C 1
ATOM 881 O O . ASP A 1 112 ? 22.565 3.244 -9.508 1.00 52.12 112 ASP A O 1
ATOM 885 N N . PRO A 1 113 ? 23.450 5.260 -9.026 1.00 45.62 113 PRO A N 1
ATOM 886 C CA . PRO A 1 113 ? 24.617 5.063 -9.864 1.00 45.62 113 PRO A CA 1
ATOM 887 C C . PRO A 1 113 ? 25.605 4.190 -9.079 1.00 45.62 113 PRO A C 1
ATOM 889 O O . PRO A 1 113 ? 26.126 4.630 -8.056 1.00 45.62 113 PRO A O 1
ATOM 892 N N . ASP A 1 114 ? 25.813 2.953 -9.540 1.00 51.62 114 ASP A N 1
ATOM 893 C CA . ASP A 1 114 ? 26.948 2.101 -9.138 1.00 51.62 114 ASP A CA 1
ATOM 894 C C . ASP A 1 114 ? 28.288 2.867 -9.218 1.00 51.62 114 ASP A C 1
ATOM 896 O O . ASP A 1 114 ? 28.510 3.579 -10.233 1.00 51.62 114 ASP A O 1
#

pLDDT: mean 86.05, std 10.88, range [45.62, 96.06]

Secondary structure (DSSP, 8-state):
-EEEEEEEEEPPSSHHHHHHHHHHHHHHHHS--HHHHHHHHHHH-HHHHHHHHHHHTTS-GGGG-EEEEEEETTEEEEEEEEESS--SHHHHHHHHHHHTT--EEEEEEEPP--

Foldseek 3Di:
DWWKWKKKWQQFPDPQLNVLVVVLLVCLAPPNDPVSNLVSLVVLHPLSNVLSVVVVVPDPSQQSRFNDWDDDDRMIMTIGGDDPDDDCNSVSVQVSCVVSVIRMHIDDIDDDDD

Radius of gyration: 13.14 Å; chains: 1; bounding box: 40×30×28 Å

Sequence (114 aa):
MASHATLHIQFPADPQLKASVTSLFKTLERDFSEIHLREHAAELGAEALAEVERLLGVFPLEYFRVDDYVKQNGELRVTFNIPHKPNDFLPAWAALLKRAGVDARGGGMDIDPD